Protein AF-A0A959TB30-F1 (afdb_monomer)

Mean predicted aligned error: 8.13 Å

Secondary structure (DSSP, 8-state):
-HHHHHHHHTTTT-PPPPHHHHHT-----PEEEE-TTS-EEEEE-SS------GGGS-HHHHHHHHHHTT--

Radius of gyration: 19.14 Å; Cα contacts (8 Å, |Δi|>4): 45; chains: 1; bounding box: 36×19×56 Å

Structure (mmCIF, N/CA/C/O backbone):
data_AF-A0A959TB30-F1
#
_entry.id   AF-A0A959TB30-F1
#
loop_
_atom_site.group_PDB
_atom_site.id
_atom_site.type_symbol
_atom_site.label_atom_id
_atom_site.label_alt_id
_atom_site.label_comp_id
_atom_site.label_asym_id
_atom_site.label_entity_id
_atom_site.label_seq_id
_atom_site.pdbx_PDB_ins_code
_atom_site.Cartn_x
_atom_site.Cartn_y
_atom_site.Cartn_z
_atom_site.occupancy
_atom_site.B_iso_or_equiv
_atom_site.auth_seq_id
_atom_site.auth_comp_id
_atom_site.auth_asym_id
_atom_site.auth_atom_id
_atom_site.pdbx_PDB_model_num
ATOM 1 N N . MET A 1 1 ? 10.345 3.551 -26.623 1.00 74.31 1 MET A N 1
ATOM 2 C CA . MET A 1 1 ? 10.178 2.335 -25.796 1.00 74.31 1 MET A CA 1
ATOM 3 C C . MET A 1 1 ? 11.458 1.493 -25.782 1.00 74.31 1 MET A C 1
ATOM 5 O O . MET A 1 1 ? 12.090 1.441 -24.742 1.00 74.31 1 MET A O 1
ATOM 9 N N . VAL A 1 2 ? 11.944 0.976 -26.920 1.00 89.31 2 VAL A N 1
ATOM 10 C CA . VAL A 1 2 ? 13.180 0.149 -26.993 1.00 89.31 2 VAL A CA 1
ATOM 11 C C . VAL A 1 2 ? 14.422 0.814 -26.380 1.00 89.31 2 VAL A C 1
ATOM 13 O O . VAL A 1 2 ? 15.139 0.192 -25.606 1.00 89.31 2 VAL A O 1
ATOM 16 N N . VAL A 1 3 ? 14.649 2.097 -26.671 1.00 93.38 3 VAL A N 1
ATOM 17 C CA . VAL A 1 3 ? 15.808 2.848 -26.152 1.00 93.38 3 VAL A CA 1
ATOM 18 C C . VAL A 1 3 ? 15.751 3.016 -24.625 1.00 93.38 3 VAL A C 1
ATOM 20 O O . VAL A 1 3 ? 16.765 2.866 -23.952 1.00 93.38 3 VAL A O 1
ATOM 23 N N . LEU A 1 4 ? 14.556 3.239 -24.067 1.00 92.00 4 LEU A N 1
ATOM 24 C CA . LEU A 1 4 ? 14.340 3.293 -22.618 1.00 92.00 4 LEU A CA 1
ATOM 25 C C . LEU A 1 4 ? 14.622 1.929 -21.970 1.00 92.00 4 LEU A C 1
ATOM 27 O O . LEU A 1 4 ? 15.356 1.858 -20.991 1.00 92.00 4 LEU A O 1
ATOM 31 N N . VAL A 1 5 ? 14.094 0.848 -22.553 1.00 91.00 5 VAL A N 1
ATOM 32 C CA . VAL A 1 5 ? 14.303 -0.522 -22.058 1.00 91.00 5 VAL A CA 1
ATOM 33 C C . VAL A 1 5 ? 15.789 -0.890 -22.064 1.00 91.00 5 VAL A C 1
ATOM 35 O O . VAL A 1 5 ? 16.279 -1.439 -21.081 1.00 91.00 5 VAL A O 1
ATOM 38 N N . ALA A 1 6 ? 16.525 -0.535 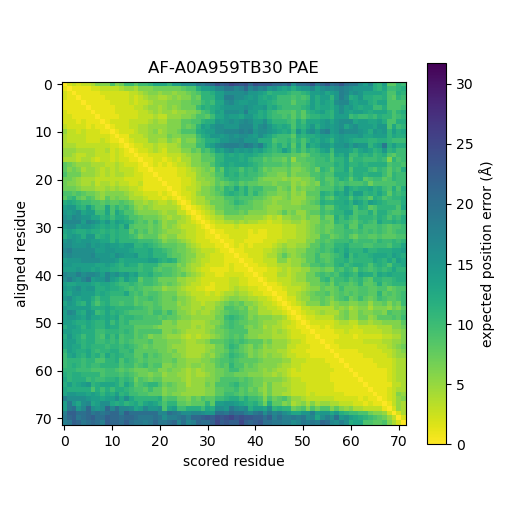-23.121 1.00 94.00 6 ALA A N 1
ATOM 39 C CA . ALA A 1 6 ? 17.963 -0.783 -23.214 1.00 94.00 6 ALA A CA 1
ATOM 40 C C . ALA A 1 6 ? 18.767 -0.006 -22.156 1.00 94.00 6 ALA A C 1
ATOM 42 O O . ALA A 1 6 ?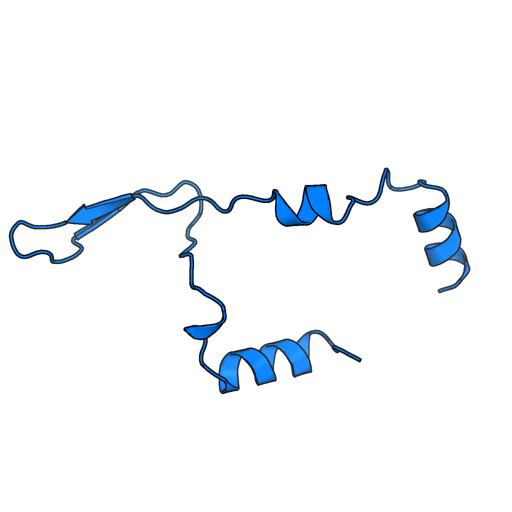 19.673 -0.570 -21.549 1.00 94.00 6 ALA A O 1
ATOM 43 N N . MET A 1 7 ? 18.417 1.258 -21.886 1.00 94.50 7 MET A N 1
ATOM 44 C CA . MET A 1 7 ? 19.068 2.047 -20.831 1.00 94.50 7 MET A CA 1
ATOM 45 C C . MET A 1 7 ? 18.802 1.491 -19.428 1.00 94.50 7 MET A C 1
ATOM 47 O O . MET A 1 7 ? 19.711 1.460 -18.600 1.00 94.50 7 MET A O 1
ATOM 51 N N . VAL A 1 8 ? 17.578 1.020 -19.166 1.00 92.81 8 VAL A N 1
ATOM 52 C CA . VAL A 1 8 ? 17.217 0.373 -17.896 1.00 92.81 8 VAL A CA 1
ATOM 53 C C . VAL A 1 8 ? 17.981 -0.941 -17.722 1.00 92.81 8 VAL A C 1
ATOM 55 O O . VAL A 1 8 ? 18.597 -1.146 -16.680 1.00 92.81 8 VAL A O 1
ATOM 58 N N . HIS A 1 9 ? 18.024 -1.795 -18.751 1.00 87.88 9 HIS A N 1
ATOM 59 C CA . HIS A 1 9 ? 18.808 -3.038 -18.713 1.00 87.88 9 HIS A CA 1
ATOM 60 C C . HIS A 1 9 ? 20.315 -2.783 -18.575 1.00 87.88 9 HIS A C 1
ATOM 62 O O . HIS A 1 9 ? 21.012 -3.545 -17.912 1.00 87.88 9 HIS A O 1
ATOM 68 N N . GLY A 1 10 ? 20.815 -1.702 -19.179 1.00 91.62 10 GLY A N 1
ATOM 69 C CA . GLY A 1 10 ? 22.207 -1.268 -19.075 1.00 91.62 10 GLY A CA 1
ATOM 70 C C . GLY A 1 10 ? 22.572 -0.601 -17.744 1.00 91.62 10 GLY A C 1
ATOM 71 O O . GLY A 1 10 ? 23.732 -0.249 -17.555 1.00 91.62 10 GLY A O 1
ATOM 72 N N . GLY A 1 11 ? 21.617 -0.411 -16.826 1.00 92.12 11 GLY A N 1
ATOM 73 C CA . GLY A 1 11 ? 21.875 0.129 -15.489 1.00 92.12 11 GLY A CA 1
ATOM 74 C C . GLY A 1 11 ? 22.072 1.646 -15.426 1.00 92.12 11 GLY A C 1
ATOM 75 O O . GLY A 1 11 ? 22.578 2.144 -14.422 1.00 92.12 11 GLY A O 1
ATOM 76 N N . ALA A 1 12 ? 21.648 2.402 -16.449 1.00 93.94 12 ALA A N 1
ATOM 77 C CA . ALA A 1 12 ? 21.757 3.868 -16.467 1.00 93.94 12 ALA A CA 1
ATOM 78 C C . ALA A 1 12 ? 20.998 4.552 -15.306 1.00 93.94 12 ALA A C 1
ATOM 80 O O . ALA A 1 12 ? 21.313 5.682 -14.944 1.00 93.94 12 ALA A O 1
ATOM 81 N N . PHE A 1 13 ? 20.026 3.852 -14.709 1.00 92.00 13 PHE A N 1
ATOM 82 C CA . PHE A 1 13 ? 19.207 4.305 -13.578 1.00 92.00 13 PHE A CA 1
ATOM 83 C C . PHE A 1 13 ? 19.517 3.557 -12.268 1.00 92.00 13 PHE A C 1
ATOM 85 O O . PHE A 1 13 ? 18.750 3.636 -11.313 1.00 92.00 13 PHE A O 1
ATOM 92 N N . GLY A 1 14 ? 20.632 2.822 -12.216 1.00 90.25 14 GLY A N 1
ATOM 93 C CA . GLY A 1 14 ? 20.979 1.945 -11.099 1.00 90.25 14 GLY A CA 1
ATOM 94 C C . GLY A 1 14 ? 20.548 0.493 -11.313 1.00 90.25 14 GLY A C 1
ATOM 95 O O . GLY A 1 14 ? 20.054 0.111 -12.375 1.00 90.25 14 GLY A O 1
ATOM 96 N N . LYS A 1 15 ? 20.797 -0.346 -10.300 1.00 88.44 15 LYS A N 1
ATOM 97 C CA . LYS A 1 15 ? 20.441 -1.769 -10.337 1.00 88.44 15 LYS A CA 1
ATOM 98 C C . LYS A 1 15 ? 18.946 -1.936 -10.092 1.00 88.44 15 LYS A C 1
ATOM 100 O O . LYS A 1 15 ? 18.410 -1.362 -9.148 1.00 88.44 15 LYS A O 1
ATOM 105 N N . LEU A 1 16 ? 18.301 -2.758 -10.915 1.00 89.94 16 LEU A N 1
ATOM 106 C CA . LEU A 1 16 ? 16.950 -3.216 -10.622 1.00 89.94 16 LEU A CA 1
ATOM 107 C C . LEU A 1 16 ? 16.990 -4.147 -9.404 1.00 89.94 16 LEU A C 1
ATOM 109 O O . LEU A 1 16 ? 17.865 -5.017 -9.356 1.00 89.94 16 LEU A O 1
ATOM 113 N N . PRO A 1 17 ? 16.061 -3.986 -8.449 1.00 90.12 17 PRO A N 1
ATOM 114 C CA . PRO A 1 17 ? 15.971 -4.894 -7.324 1.00 90.12 17 PRO A CA 1
ATOM 115 C C . PRO A 1 17 ? 15.622 -6.299 -7.820 1.00 90.12 17 PRO A C 1
ATOM 117 O O . PRO A 1 17 ? 14.791 -6.498 -8.712 1.00 90.12 17 PRO A O 1
ATOM 120 N N . SER A 1 18 ? 16.282 -7.285 -7.235 1.00 91.69 18 SER A N 1
ATOM 121 C CA . SER A 1 18 ? 15.964 -8.695 -7.391 1.00 91.69 18 SER A CA 1
ATOM 122 C C . SER A 1 18 ? 14.611 -9.027 -6.760 1.00 91.69 18 SER A C 1
ATOM 124 O O . SER A 1 18 ? 14.075 -8.292 -5.928 1.00 91.69 18 SER A O 1
ATOM 126 N N . ARG A 1 19 ? 14.054 -10.184 -7.131 1.00 89.88 19 ARG A N 1
ATOM 127 C CA . ARG A 1 19 ? 12.811 -10.681 -6.523 1.00 89.88 19 ARG A CA 1
ATOM 128 C C . ARG A 1 19 ? 12.937 -10.852 -5.010 1.00 89.88 19 ARG A C 1
ATOM 130 O O . ARG A 1 19 ? 11.979 -10.563 -4.303 1.00 89.88 19 ARG A O 1
ATOM 137 N N . ASP A 1 20 ? 14.106 -11.268 -4.536 1.00 92.19 20 ASP A N 1
ATOM 138 C CA . ASP A 1 20 ? 14.362 -11.465 -3.110 1.00 92.19 20 ASP A CA 1
ATOM 139 C C . ASP A 1 20 ? 14.436 -10.126 -2.366 1.00 92.19 20 ASP A C 1
ATOM 141 O O . ASP A 1 20 ? 13.863 -9.998 -1.288 1.00 92.19 20 ASP A O 1
ATOM 145 N N . GLU A 1 21 ? 15.057 -9.100 -2.960 1.00 90.50 21 GLU A N 1
ATOM 146 C CA . GLU A 1 21 ? 15.061 -7.738 -2.403 1.00 90.50 21 GLU A CA 1
ATOM 147 C C . GLU A 1 21 ? 13.647 -7.153 -2.329 1.00 90.50 21 GLU A C 1
ATOM 149 O O . GLU A 1 21 ? 13.288 -6.553 -1.320 1.00 90.50 21 GLU A O 1
ATOM 154 N N . LEU A 1 22 ? 12.824 -7.375 -3.360 1.00 88.81 22 LEU A N 1
ATOM 155 C CA . LEU A 1 22 ? 11.417 -6.968 -3.355 1.00 88.81 22 LEU A CA 1
ATOM 156 C C . LEU A 1 22 ? 10.604 -7.722 -2.295 1.00 88.81 22 LEU A C 1
ATOM 158 O O . LEU A 1 22 ? 9.783 -7.123 -1.605 1.00 88.81 22 LEU A O 1
ATOM 162 N N . ALA A 1 23 ? 10.837 -9.026 -2.138 1.00 84.88 23 ALA A N 1
ATOM 163 C CA . ALA A 1 23 ? 10.153 -9.845 -1.140 1.00 84.88 23 ALA A CA 1
ATOM 164 C C . ALA A 1 23 ? 10.583 -9.513 0.299 1.00 84.88 23 ALA A C 1
ATOM 1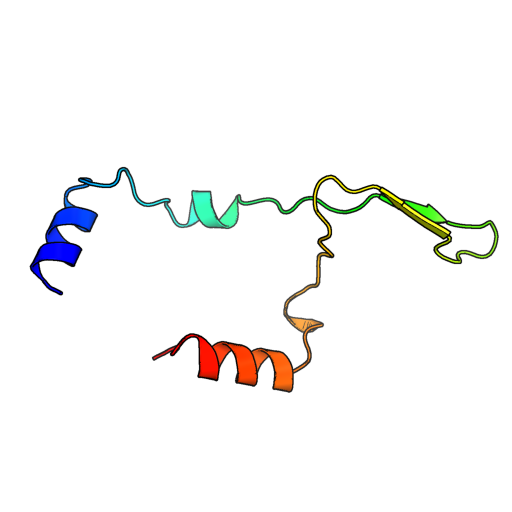66 O O . ALA A 1 23 ? 9.811 -9.717 1.235 1.00 84.88 23 ALA A O 1
ATOM 167 N N . ALA A 1 24 ? 11.800 -8.997 0.482 1.00 88.44 24 ALA A N 1
ATOM 168 C CA . ALA A 1 24 ? 12.327 -8.576 1.774 1.00 88.44 24 ALA A CA 1
ATOM 169 C C . ALA A 1 24 ? 11.827 -7.189 2.222 1.00 88.44 24 ALA A C 1
ATOM 171 O O . ALA A 1 24 ? 12.141 -6.772 3.339 1.00 88.44 24 ALA A O 1
ATOM 172 N N . ILE A 1 25 ? 11.052 -6.475 1.393 1.00 84.25 25 ILE A N 1
ATOM 173 C CA . ILE A 1 25 ? 10.453 -5.190 1.771 1.00 84.25 25 ILE A CA 1
ATOM 174 C C . ILE A 1 25 ? 9.521 -5.407 2.967 1.00 84.25 25 ILE A C 1
ATOM 176 O O . ILE A 1 25 ? 8.553 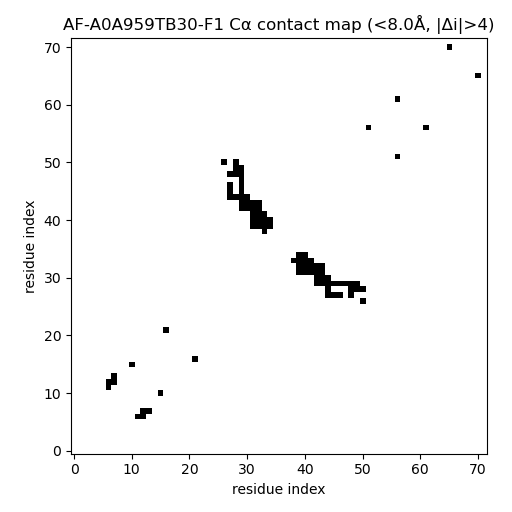-6.167 2.905 1.00 84.25 25 ILE A O 1
ATOM 180 N N . ARG A 1 26 ? 9.806 -4.710 4.069 1.00 78.50 26 ARG A N 1
ATOM 181 C CA . ARG A 1 26 ? 8.957 -4.687 5.261 1.00 78.50 26 ARG A CA 1
ATOM 182 C C . ARG A 1 26 ? 8.239 -3.349 5.324 1.00 78.50 26 ARG A C 1
ATOM 184 O O . ARG A 1 26 ? 8.881 -2.306 5.284 1.00 78.50 26 ARG A O 1
ATOM 191 N N . ASN A 1 27 ? 6.916 -3.397 5.429 1.00 78.62 27 ASN A N 1
ATOM 192 C CA . ASN A 1 27 ? 6.106 -2.210 5.674 1.00 78.62 27 ASN A CA 1
ATOM 193 C C . ASN A 1 27 ? 6.039 -1.946 7.177 1.00 78.62 27 ASN A C 1
ATOM 195 O O . ASN A 1 27 ? 5.850 -2.881 7.959 1.00 78.62 27 ASN A O 1
ATOM 199 N N . GLU A 1 28 ? 6.166 -0.680 7.559 1.00 77.38 28 GLU A N 1
ATOM 200 C CA . GLU A 1 28 ? 5.996 -0.247 8.943 1.00 77.38 28 GLU A CA 1
ATOM 201 C C . GLU A 1 28 ? 4.556 -0.491 9.414 1.00 77.38 28 GLU A C 1
ATOM 203 O O . GLU A 1 28 ? 3.597 -0.199 8.697 1.00 77.38 28 GLU A O 1
ATOM 208 N N . GLU A 1 29 ? 4.400 -1.020 10.629 1.00 80.19 29 GLU A N 1
ATOM 209 C CA . GLU A 1 29 ? 3.094 -1.197 11.270 1.00 80.19 29 GLU A CA 1
ATOM 210 C C . GLU A 1 29 ? 2.893 -0.170 12.378 1.00 80.19 29 GLU A C 1
ATOM 212 O O . GLU A 1 29 ? 3.744 0.020 13.250 1.00 80.19 29 GLU A O 1
ATOM 217 N N . ALA A 1 30 ? 1.731 0.483 12.360 1.00 85.44 30 ALA A N 1
ATOM 218 C CA . ALA A 1 30 ? 1.353 1.424 13.399 1.00 85.44 30 ALA A CA 1
ATOM 219 C C . ALA A 1 30 ? 1.195 0.717 14.756 1.00 85.44 30 ALA A C 1
ATOM 221 O O . ALA A 1 30 ? 0.523 -0.309 14.870 1.00 85.44 30 ALA A O 1
ATOM 222 N N . THR A 1 31 ? 1.734 1.322 15.815 1.00 87.81 31 THR A N 1
ATOM 223 C CA . THR A 1 31 ? 1.445 0.900 17.190 1.00 87.81 31 THR A CA 1
ATOM 224 C C . THR A 1 31 ? 0.043 1.365 17.573 1.00 87.81 31 THR A C 1
ATOM 226 O O . THR A 1 31 ? -0.278 2.550 17.464 1.00 87.81 31 THR A O 1
ATOM 229 N N . LEU A 1 32 ? -0.795 0.439 18.041 1.00 89.25 32 LEU A N 1
ATOM 230 C CA . LEU A 1 32 ? -2.162 0.725 18.475 1.00 89.25 32 LEU A CA 1
ATOM 231 C C . LEU A 1 32 ? -2.194 1.024 19.976 1.00 89.25 32 LEU A C 1
ATOM 233 O O . LEU A 1 32 ? -1.724 0.228 20.787 1.00 89.25 32 LEU A O 1
ATOM 237 N N . VAL A 1 33 ? -2.790 2.156 20.349 1.00 92.44 33 VAL A N 1
ATOM 238 C CA . VAL A 1 33 ? -3.085 2.492 21.745 1.00 92.44 33 VAL A CA 1
ATOM 239 C C . VAL A 1 33 ? -4.511 2.040 22.039 1.00 92.44 33 VAL A C 1
ATOM 241 O O . VAL A 1 33 ? -5.457 2.524 21.414 1.00 92.44 33 VAL A O 1
ATOM 244 N N . LEU A 1 34 ? -4.660 1.101 22.973 1.00 94.75 34 LEU A N 1
ATOM 245 C CA . LEU A 1 34 ? -5.938 0.478 23.321 1.00 94.75 34 LEU A CA 1
ATOM 246 C C . LEU A 1 34 ? -6.426 0.962 24.691 1.00 94.75 34 LEU A C 1
ATOM 248 O O . LEU A 1 34 ? -5.650 1.060 25.642 1.00 94.75 34 LEU A O 1
ATOM 252 N N . ALA A 1 35 ? -7.724 1.229 24.800 1.00 94.50 35 ALA A N 1
ATOM 253 C CA . ALA A 1 35 ? -8.412 1.384 26.072 1.00 94.50 35 ALA A CA 1
ATOM 254 C C . ALA A 1 35 ? -8.591 0.023 26.767 1.00 94.50 35 ALA A C 1
ATOM 256 O O . ALA A 1 35 ? -8.382 -1.041 26.182 1.00 94.50 35 ALA A O 1
ATOM 257 N N . ARG A 1 36 ? -8.992 0.048 28.045 1.00 95.25 36 ARG A 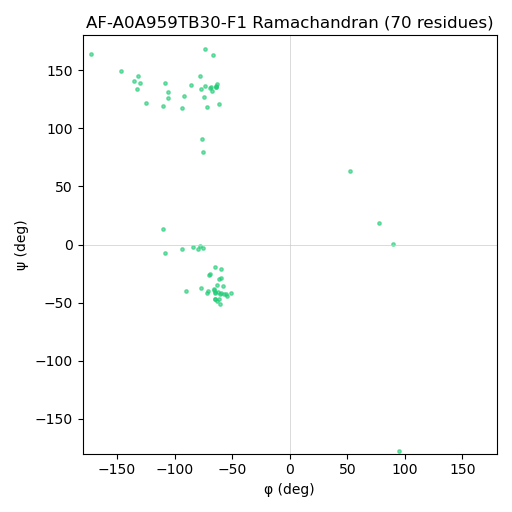N 1
ATOM 258 C CA . ARG A 1 36 ? -9.153 -1.164 28.871 1.00 95.25 36 ARG A CA 1
ATOM 259 C C . ARG A 1 36 ? -10.170 -2.161 28.298 1.00 95.25 36 ARG A C 1
ATOM 261 O O . ARG A 1 36 ? -10.058 -3.353 28.558 1.00 95.25 36 ARG A O 1
ATOM 268 N N . ASP A 1 37 ? -11.158 -1.671 27.564 1.00 95.44 37 ASP A N 1
ATOM 269 C CA . ASP A 1 37 ? -12.198 -2.458 26.897 1.00 95.44 37 ASP A CA 1
ATOM 270 C C . ASP A 1 37 ? -11.768 -2.999 25.518 1.00 95.44 37 ASP A C 1
ATOM 272 O O . ASP A 1 37 ? -12.534 -3.714 24.878 1.00 95.44 37 ASP A O 1
ATOM 276 N N . GLY A 1 38 ? -10.552 -2.680 25.061 1.00 92.12 38 GLY A N 1
ATOM 277 C CA . GLY A 1 38 ? -10.036 -3.052 23.745 1.00 92.12 38 GLY A CA 1
ATOM 278 C C . GLY A 1 38 ? -10.323 -2.035 22.636 1.00 92.12 38 GLY A C 1
ATOM 279 O O . GLY A 1 38 ? -9.900 -2.255 21.502 1.00 92.12 38 GLY A O 1
ATOM 280 N N . THR A 1 39 ? -10.991 -0.915 22.930 1.00 94.50 39 THR A N 1
ATOM 281 C CA . THR A 1 39 ? -11.249 0.142 21.942 1.00 94.50 39 THR A CA 1
ATOM 282 C C . THR A 1 39 ? -9.942 0.831 21.537 1.00 94.50 39 THR A C 1
ATOM 284 O O . THR A 1 39 ? -9.155 1.232 22.392 1.00 94.50 39 THR A O 1
ATOM 287 N N . ILE A 1 40 ? -9.701 1.012 20.234 1.00 92.69 40 ILE A N 1
ATOM 288 C CA . ILE A 1 40 ? -8.544 1.779 19.741 1.00 92.69 40 ILE A CA 1
ATOM 289 C C . ILE A 1 40 ? -8.782 3.266 20.025 1.00 92.69 40 ILE A C 1
ATOM 291 O O . ILE A 1 40 ? -9.719 3.857 19.493 1.00 92.69 40 ILE A O 1
ATOM 295 N N . ILE A 1 41 ? -7.914 3.873 20.834 1.00 94.31 41 ILE A N 1
ATOM 296 C CA . ILE A 1 41 ? -7.969 5.300 21.199 1.00 94.31 41 ILE A CA 1
ATOM 297 C C . ILE A 1 41 ? -6.860 6.130 20.547 1.00 94.31 41 ILE A C 1
ATOM 299 O O . ILE A 1 41 ? -6.868 7.355 20.634 1.00 94.31 41 ILE A O 1
ATOM 303 N N . GLY A 1 42 ? -5.909 5.482 19.874 1.00 90.88 42 GLY A N 1
ATOM 304 C CA . GLY A 1 42 ? -4.852 6.169 19.145 1.00 90.88 42 GLY A CA 1
ATOM 305 C C . GLY A 1 42 ? -3.998 5.226 18.311 1.00 90.88 42 GLY A C 1
ATOM 306 O O . GLY A 1 42 ? -4.002 4.010 18.511 1.00 90.88 42 GLY A O 1
ATOM 307 N N . ARG A 1 43 ? -3.251 5.809 17.371 1.00 89.75 43 ARG A N 1
ATOM 308 C CA . ARG A 1 43 ? -2.237 5.121 16.570 1.00 89.75 43 ARG A CA 1
ATOM 309 C C . ARG A 1 43 ? -0.964 5.955 16.557 1.00 89.75 43 ARG A C 1
ATOM 311 O O . ARG A 1 43 ? -1.032 7.163 16.352 1.00 89.75 43 ARG A O 1
ATOM 318 N N . LEU A 1 44 ? 0.173 5.310 16.779 1.00 88.38 44 LEU A N 1
ATOM 319 C CA . LEU A 1 44 ? 1.497 5.908 16.642 1.00 88.38 44 LEU A CA 1
ATOM 320 C C . LEU A 1 44 ? 2.160 5.283 15.419 1.00 88.38 44 LEU A C 1
ATOM 322 O O . LEU A 1 44 ? 2.339 4.066 15.367 1.00 88.38 44 LEU A O 1
ATOM 326 N N . PHE A 1 45 ? 2.495 6.106 14.433 1.00 87.56 45 PHE A N 1
ATOM 327 C CA . PHE A 1 45 ? 3.073 5.656 13.174 1.00 87.56 45 PHE A CA 1
ATOM 328 C C . PHE A 1 45 ? 4.051 6.692 12.621 1.00 87.56 45 PHE A C 1
ATOM 330 O O . PHE A 1 45 ? 3.876 7.890 12.835 1.00 87.56 45 PHE A O 1
ATOM 337 N N . ALA A 1 46 ? 5.075 6.225 11.906 1.00 85.44 46 ALA A N 1
ATOM 338 C CA . ALA A 1 46 ? 5.943 7.096 11.112 1.00 85.44 46 ALA A CA 1
ATOM 339 C C . ALA A 1 46 ? 5.249 7.523 9.807 1.00 85.44 46 ALA A C 1
ATOM 341 O O . ALA A 1 46 ? 5.351 8.672 9.388 1.00 85.44 46 ALA A O 1
ATOM 342 N N . GLU A 1 47 ? 4.487 6.605 9.209 1.00 81.62 47 GLU A N 1
ATOM 343 C CA . GLU A 1 47 ? 3.671 6.825 8.017 1.00 81.62 47 GLU A CA 1
ATOM 344 C C . GLU A 1 47 ? 2.251 6.311 8.268 1.00 81.62 47 GLU A C 1
ATOM 346 O O . GLU A 1 47 ? 2.084 5.245 8.859 1.00 81.62 47 GLU A O 1
ATOM 351 N N . ASP A 1 48 ? 1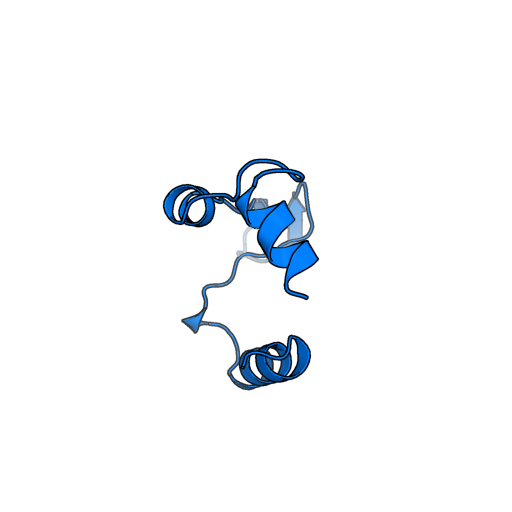.224 7.044 7.822 1.00 82.12 48 ASP A N 1
ATOM 352 C CA . ASP A 1 48 ? -0.176 6.635 8.010 1.00 82.12 48 ASP A CA 1
ATOM 353 C C . ASP A 1 48 ? -0.538 5.497 7.045 1.00 82.12 48 ASP A C 1
ATOM 355 O O . ASP A 1 48 ? -1.086 5.702 5.960 1.00 82.12 48 ASP A O 1
ATOM 359 N N . ARG A 1 49 ? -0.138 4.278 7.414 1.00 80.75 49 ARG A N 1
ATOM 360 C CA . ARG A 1 49 ? -0.374 3.042 6.667 1.00 80.75 49 ARG A CA 1
ATOM 361 C C . ARG A 1 49 ? -0.907 1.966 7.601 1.00 80.75 49 ARG A C 1
ATOM 363 O O . ARG A 1 49 ? -0.536 1.878 8.768 1.00 80.75 49 ARG A O 1
ATOM 370 N N . THR A 1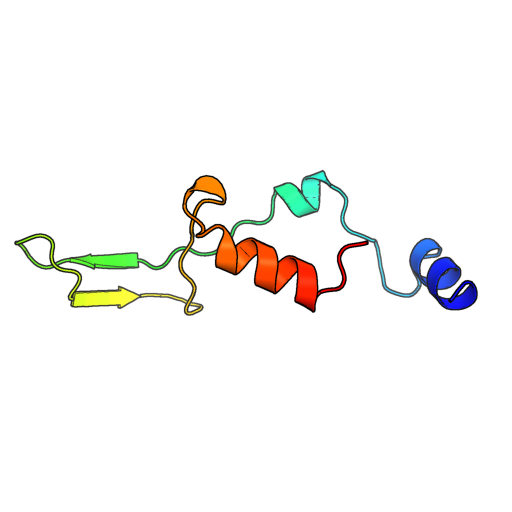 50 ? -1.794 1.130 7.073 1.00 79.50 50 THR A N 1
ATOM 371 C CA . THR A 1 50 ? -2.316 -0.047 7.776 1.00 79.50 50 THR A CA 1
ATOM 372 C C . THR A 1 50 ? -2.066 -1.271 6.910 1.00 79.50 50 THR A C 1
ATOM 374 O O . THR A 1 50 ? -2.536 -1.326 5.774 1.00 79.50 50 THR A O 1
ATOM 377 N N . ASN A 1 51 ? -1.333 -2.249 7.440 1.00 82.62 51 ASN A N 1
ATOM 378 C CA . ASN A 1 51 ? -1.112 -3.508 6.740 1.00 82.62 51 ASN A CA 1
ATOM 379 C C . ASN A 1 51 ? -2.413 -4.317 6.679 1.00 82.62 51 ASN A C 1
ATOM 381 O O . ASN A 1 51 ? -3.120 -4.481 7.673 1.00 82.62 51 ASN A O 1
ATOM 385 N N . ILE A 1 52 ? -2.706 -4.856 5.500 1.00 85.62 52 ILE A N 1
ATOM 386 C CA . ILE A 1 52 ? -3.833 -5.750 5.241 1.00 85.62 52 ILE A CA 1
ATOM 387 C C . ILE A 1 52 ? -3.335 -6.916 4.393 1.00 85.62 52 ILE A C 1
ATOM 389 O O . ILE A 1 52 ? -2.497 -6.745 3.505 1.00 85.62 52 ILE A O 1
ATOM 393 N N . ARG A 1 53 ? -3.811 -8.132 4.673 1.00 86.75 53 ARG A N 1
ATOM 394 C CA . ARG A 1 53 ? -3.434 -9.299 3.866 1.00 86.75 53 ARG A CA 1
ATOM 395 C C . ARG A 1 53 ? -4.238 -9.269 2.573 1.00 86.75 53 ARG A C 1
ATOM 397 O O . ARG A 1 53 ? -5.419 -8.949 2.599 1.00 86.75 53 ARG A O 1
ATOM 404 N N . TYR A 1 54 ? -3.636 -9.708 1.471 1.00 89.00 54 TYR A N 1
ATOM 405 C CA . TYR A 1 54 ? -4.295 -9.730 0.159 1.00 89.00 54 TYR A CA 1
ATOM 406 C C . TYR A 1 54 ? -5.678 -10.408 0.182 1.00 89.00 54 TYR A C 1
ATOM 408 O O . TYR A 1 54 ? -6.635 -9.888 -0.371 1.00 89.00 54 TYR A O 1
ATOM 416 N N . LYS A 1 55 ? -5.809 -11.529 0.903 1.00 92.50 55 LYS A N 1
ATOM 417 C CA . LYS A 1 55 ? -7.075 -12.271 1.058 1.00 92.50 55 LYS A CA 1
ATOM 418 C C . LYS A 1 55 ? -8.188 -11.514 1.796 1.00 92.50 55 LYS A C 1
ATOM 420 O O . LYS A 1 55 ? -9.337 -11.931 1.729 1.00 92.50 55 LYS A O 1
ATOM 425 N N . ASP A 1 56 ? -7.833 -10.475 2.548 1.00 94.19 56 ASP A N 1
ATOM 426 C CA . ASP A 1 56 ? -8.779 -9.643 3.291 1.00 94.19 56 ASP A CA 1
ATOM 427 C C . ASP A 1 56 ? -9.201 -8.409 2.461 1.00 94.19 56 ASP A C 1
ATOM 429 O O . ASP A 1 56 ? -10.050 -7.635 2.901 1.00 94.19 56 ASP A O 1
ATOM 433 N N . LEU A 1 57 ? -8.622 -8.209 1.264 1.00 93.56 57 LEU A N 1
ATOM 434 C CA . LEU A 1 57 ? -9.002 -7.128 0.358 1.00 93.56 57 LEU A CA 1
ATOM 435 C C . LEU A 1 57 ? -10.353 -7.428 -0.312 1.00 93.56 57 LEU A C 1
ATOM 437 O O . LEU A 1 57 ? -10.567 -8.538 -0.807 1.00 93.56 57 LEU A O 1
ATOM 441 N N . PRO A 1 58 ? -11.258 -6.441 -0.407 1.00 95.75 58 PRO A N 1
ATOM 442 C CA . PRO A 1 58 ? -12.482 -6.596 -1.179 1.00 95.75 58 PRO A CA 1
ATOM 443 C C . PRO A 1 58 ? -12.189 -6.791 -2.671 1.00 95.75 58 PRO A C 1
ATOM 445 O O . PRO A 1 58 ? -11.410 -6.036 -3.251 1.00 95.75 58 PRO A O 1
ATOM 448 N N . GLN A 1 59 ? -12.875 -7.736 -3.322 1.00 95.56 59 GLN A N 1
ATOM 449 C CA . GLN A 1 59 ? -12.645 -8.039 -4.743 1.00 95.56 59 GLN A CA 1
ATOM 450 C C . GLN A 1 59 ? -12.796 -6.804 -5.647 1.00 95.56 59 GLN A C 1
ATOM 452 O O . GLN A 1 59 ? -11.951 -6.555 -6.497 1.00 95.56 59 GLN A O 1
ATOM 457 N N . HIS A 1 60 ? -13.813 -5.974 -5.402 1.00 95.62 60 HIS A N 1
ATOM 458 C CA . HIS A 1 60 ? -14.050 -4.762 -6.192 1.00 95.62 60 HIS A CA 1
ATOM 459 C C . HIS A 1 60 ? -12.895 -3.749 -6.117 1.00 95.62 60 HIS A C 1
ATOM 461 O O . HIS A 1 60 ? -12.676 -3.005 -7.068 1.00 95.62 60 HIS A O 1
ATOM 467 N N . LEU A 1 61 ? -12.154 -3.708 -5.002 1.00 93.50 61 LEU A N 1
ATOM 468 C CA . LEU A 1 61 ? -10.980 -2.848 -4.856 1.00 93.50 61 LEU A CA 1
ATOM 469 C C . LEU A 1 61 ? -9.822 -3.374 -5.708 1.00 93.50 61 LEU A C 1
ATOM 471 O O . LEU A 1 61 ? -9.147 -2.589 -6.369 1.00 93.50 61 LEU A O 1
ATOM 475 N N . ILE A 1 62 ? -9.617 -4.693 -5.714 1.00 93.31 62 ILE A N 1
ATOM 476 C CA . ILE A 1 62 ? -8.601 -5.344 -6.548 1.00 93.31 62 ILE A CA 1
ATOM 477 C C . ILE A 1 62 ? -8.901 -5.067 -8.024 1.00 93.31 62 ILE A C 1
ATOM 479 O O . ILE A 1 62 ? -8.031 -4.573 -8.737 1.00 93.31 62 ILE A O 1
ATOM 483 N N . ASP A 1 63 ? -10.137 -5.314 -8.460 1.00 93.62 63 ASP A N 1
ATOM 484 C CA . ASP A 1 63 ? -10.552 -5.121 -9.853 1.00 93.62 63 ASP A CA 1
ATOM 485 C C . ASP A 1 63 ? -10.371 -3.658 -10.297 1.00 93.62 63 ASP A C 1
ATOM 487 O O . ASP A 1 63 ? -9.859 -3.392 -11.386 1.00 93.62 63 ASP A O 1
ATOM 491 N N . ALA A 1 64 ? -10.726 -2.700 -9.430 1.00 93.81 64 ALA A N 1
ATOM 492 C CA . ALA A 1 64 ? -10.533 -1.277 -9.691 1.00 93.81 64 ALA A CA 1
ATOM 493 C C . ALA A 1 64 ? -9.049 -0.920 -9.874 1.00 93.81 64 ALA A C 1
ATOM 495 O O . ALA A 1 64 ? -8.703 -0.251 -10.850 1.00 93.81 64 ALA A O 1
ATOM 496 N N . LEU A 1 65 ? -8.165 -1.393 -8.990 1.00 91.44 65 LEU A N 1
ATOM 497 C CA . LEU A 1 65 ? -6.723 -1.137 -9.082 1.00 91.44 65 LEU A CA 1
ATOM 498 C C . LEU A 1 65 ? -6.120 -1.737 -10.357 1.00 91.44 65 LEU A C 1
ATOM 500 O O . LEU A 1 65 ? -5.463 -1.023 -11.109 1.00 91.44 65 LEU A O 1
ATOM 504 N N . VAL A 1 66 ? -6.426 -3.005 -10.648 1.00 91.31 66 VAL A N 1
ATOM 505 C CA . VAL A 1 66 ? -5.976 -3.718 -11.858 1.00 91.31 66 VAL A CA 1
ATOM 506 C C . VAL A 1 66 ? -6.414 -2.979 -13.126 1.00 91.31 66 VAL A C 1
ATOM 508 O O . VAL A 1 66 ? -5.621 -2.818 -14.054 1.00 91.31 66 VAL A O 1
ATOM 511 N N . SER A 1 67 ? -7.657 -2.484 -13.156 1.00 91.38 67 SER A N 1
ATOM 512 C CA . SER A 1 67 ? -8.178 -1.713 -14.292 1.00 91.38 67 S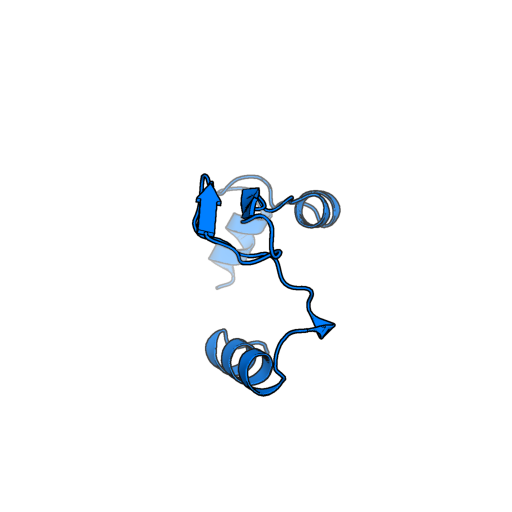ER A CA 1
ATOM 513 C C . SER A 1 67 ? -7.539 -0.327 -14.446 1.00 91.38 67 SER A C 1
ATOM 515 O O . SER A 1 67 ? -7.514 0.206 -15.553 1.00 91.38 67 SER A O 1
ATOM 517 N N . THR A 1 68 ? -7.021 0.251 -13.356 1.00 89.75 68 THR A N 1
ATOM 518 C CA . THR A 1 68 ? -6.458 1.611 -13.332 1.00 89.75 68 THR A CA 1
ATOM 519 C C . THR A 1 68 ? -4.963 1.622 -13.646 1.00 89.75 68 THR A C 1
ATOM 521 O O . THR A 1 68 ? -4.503 2.510 -14.358 1.00 89.75 68 THR A O 1
ATOM 524 N N . GLU A 1 69 ? -4.199 0.650 -13.141 1.00 87.44 69 GLU A N 1
ATOM 525 C CA . GLU A 1 69 ? -2.756 0.534 -13.412 1.00 87.44 69 GLU A CA 1
ATOM 526 C C . GLU A 1 69 ? -2.434 -0.068 -14.793 1.00 87.44 69 GLU A C 1
ATOM 528 O O . GLU A 1 69 ? -1.263 -0.146 -15.156 1.00 87.44 69 GLU A O 1
ATOM 533 N N . ASP A 1 70 ? -3.455 -0.446 -15.574 1.00 67.62 70 ASP A N 1
ATOM 534 C CA . ASP A 1 70 ? -3.331 -1.157 -16.856 1.00 67.62 70 ASP A CA 1
ATOM 535 C C . ASP A 1 70 ? -2.467 -2.420 -16.723 1.00 67.62 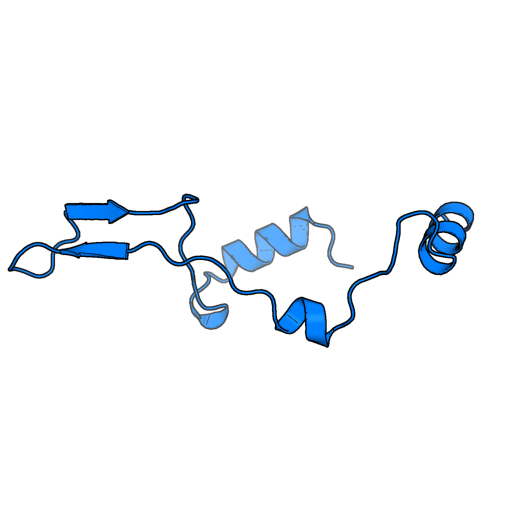70 ASP A C 1
ATOM 537 O O . ASP A 1 70 ? -1.391 -2.563 -17.306 1.00 67.62 70 ASP A O 1
ATOM 541 N N . ALA A 1 71 ? -2.948 -3.360 -15.908 1.00 61.09 71 ALA A N 1
ATOM 542 C CA . ALA A 1 71 ? -2.367 -4.691 -15.822 1.00 61.09 71 ALA A CA 1
ATOM 543 C C . ALA A 1 71 ? -2.783 -5.520 -17.054 1.00 61.09 71 ALA A C 1
ATOM 545 O O . ALA A 1 71 ? -3.825 -6.182 -17.054 1.00 61.09 71 ALA A O 1
ATOM 546 N N . ARG A 1 72 ? -1.970 -5.469 -18.113 1.00 62.56 72 ARG A N 1
ATOM 547 C CA . ARG A 1 72 ? -2.017 -6.390 -19.261 1.00 62.56 72 ARG A CA 1
ATOM 548 C C . ARG A 1 72 ? -0.816 -7.319 -19.295 1.00 62.56 72 ARG A C 1
ATOM 550 O O . ARG A 1 72 ? 0.316 -6.834 -19.083 1.00 62.56 72 ARG A O 1
#

Solvent-accessible surface area (backbone atoms only — not comparable to full-atom values): 4823 Å² total; per-residue (Å²): 108,70,70,58,53,50,38,52,75,70,37,78,83,45,83,78,78,50,72,64,60,60,68,65,64,78,81,77,72,51,47,75,40,62,45,97,89,65,49,78,78,46,73,51,60,97,59,102,50,79,87,76,58,78,90,75,53,59,67,70,59,53,54,51,49,45,68,68,73,63,76,122

Sequence (72 aa):
MVVLVAMVHGGAFGKLPSRDELAAIRNEEATLVLARDGTIIGRLFAEDRTNIRYKDLPQHLIDALVSTEDAR

pLDDT: mean 88.41, std 7.13, range [61.09, 95.75]

Nearest PDB structures (foldseek):
  1ihr-assembly1_A  TM=4.005E-01  e=3.835E+00  Escherichia coli
  7a5k-assembly1_a3  TM=2.667E-01  e=1.473E+00  Homo sapiens

Foldseek 3Di:
DVVVVVCVVVQVVHDDDDPVSVVPDDDDAWDFDADPVRDGPDTHTPDPDHDDDPVRDDPVVVVVVCVVVVVD